Protein AF-A0A661U984-F1 (afdb_monomer_lite)

Radius of gyration: 22.09 Å; chains: 1; bounding box: 35×33×69 Å

pLDDT: mean 71.31, std 17.61, range [31.66, 92.38]

Sequence (151 aa):
MRFFINTILVSLLISQAILAEDAIIKLKDGTVINGEVLEEIGEKFIKVKTTEGNYMTINMDEVSTITYTGLEEREPSASKLDYLNVFRVGFLTTIGGYRDNRWGENEVFLFNYIMTLSYKTYSIGLGAGFTIGGYTDSTLPLYFDFHYFFQ

Structure (mmCIF, N/CA/C/O backbone):
data_AF-A0A661U984-F1
#
_entry.id   AF-A0A661U984-F1
#
loop_
_atom_site.group_PDB
_atom_site.id
_atom_site.type_symbol
_atom_site.label_atom_id
_atom_site.label_alt_id
_atom_site.label_comp_id
_atom_site.label_asym_id
_atom_site.label_entity_id
_atom_site.label_seq_id
_atom_site.pdbx_PDB_ins_code
_atom_site.Cartn_x
_atom_site.Cartn_y
_atom_site.Cartn_z
_atom_site.occupancy
_atom_site.B_iso_or_equiv
_atom_site.auth_seq_id
_atom_site.auth_comp_id
_atom_site.auth_asym_id
_atom_site.auth_atom_id
_atom_site.pdbx_PDB_model_num
ATOM 1 N N . MET A 1 1 ? 17.326 9.772 -15.728 1.00 46.59 1 MET A N 1
ATOM 2 C CA . MET A 1 1 ? 17.715 8.724 -14.753 1.00 46.59 1 MET A CA 1
ATOM 3 C C . MET A 1 1 ? 17.623 9.176 -13.290 1.00 46.59 1 MET A C 1
ATOM 5 O O . MET A 1 1 ? 16.944 8.510 -12.527 1.00 46.59 1 MET A O 1
ATOM 9 N N . ARG A 1 2 ? 18.209 10.320 -12.888 1.00 32.31 2 ARG A N 1
ATOM 10 C CA . ARG A 1 2 ? 18.148 10.825 -11.492 1.00 32.31 2 ARG A CA 1
ATOM 11 C C . ARG A 1 2 ? 16.732 11.086 -10.944 1.00 32.31 2 ARG A C 1
ATOM 13 O O . ARG A 1 2 ? 16.475 10.782 -9.789 1.00 32.31 2 ARG A O 1
ATOM 20 N N . PHE A 1 3 ? 15.813 11.595 -11.768 1.00 41.31 3 PHE A N 1
ATOM 21 C CA . PHE A 1 3 ? 14.426 11.853 -11.348 1.00 41.31 3 PHE A CA 1
ATOM 22 C C . PHE A 1 3 ? 13.657 10.575 -10.972 1.00 41.31 3 PHE A C 1
ATOM 24 O O . PHE A 1 3 ? 12.991 10.559 -9.948 1.00 41.31 3 PHE A O 1
ATOM 31 N N . PHE A 1 4 ? 13.809 9.489 -11.739 1.00 45.81 4 PHE A N 1
ATOM 32 C CA . PHE A 1 4 ? 13.109 8.220 -11.495 1.00 45.81 4 PHE A CA 1
ATOM 33 C C . PHE A 1 4 ? 13.572 7.516 -10.214 1.00 45.81 4 PHE A C 1
ATOM 35 O O . PHE A 1 4 ? 12.748 7.005 -9.462 1.00 45.81 4 PHE A O 1
ATOM 42 N N . ILE A 1 5 ? 14.880 7.541 -9.932 1.00 54.44 5 ILE A N 1
ATOM 43 C CA . ILE A 1 5 ? 15.441 7.005 -8.681 1.00 54.44 5 ILE A CA 1
ATOM 44 C C . ILE A 1 5 ? 14.880 7.776 -7.482 1.00 54.44 5 ILE A C 1
ATOM 46 O O . ILE A 1 5 ? 14.486 7.167 -6.490 1.00 54.44 5 ILE A O 1
ATOM 50 N N . ASN A 1 6 ? 14.767 9.103 -7.601 1.00 41.09 6 ASN A N 1
ATOM 51 C CA . ASN A 1 6 ? 14.201 9.936 -6.544 1.00 41.09 6 ASN A CA 1
ATOM 52 C C . ASN A 1 6 ? 12.715 9.636 -6.303 1.00 41.09 6 ASN A C 1
ATOM 54 O O . ASN A 1 6 ? 12.303 9.581 -5.151 1.00 41.09 6 ASN A O 1
ATOM 58 N N . THR A 1 7 ? 11.914 9.392 -7.344 1.00 53.16 7 THR A N 1
ATOM 59 C CA . THR A 1 7 ? 10.487 9.062 -7.178 1.00 53.16 7 THR A CA 1
ATOM 60 C C . THR A 1 7 ? 10.281 7.705 -6.501 1.00 53.16 7 THR A C 1
ATOM 62 O O . THR A 1 7 ? 9.458 7.602 -5.593 1.00 53.16 7 THR A O 1
ATOM 65 N N . ILE A 1 8 ? 11.063 6.684 -6.874 1.00 53.81 8 ILE A N 1
ATOM 66 C CA . ILE A 1 8 ? 11.008 5.357 -6.238 1.00 53.81 8 ILE A CA 1
ATOM 67 C C . ILE A 1 8 ? 11.425 5.452 -4.764 1.00 53.81 8 ILE A C 1
ATOM 69 O O . ILE A 1 8 ? 10.710 4.948 -3.898 1.00 53.81 8 ILE A O 1
ATOM 73 N N . LEU A 1 9 ? 12.519 6.160 -4.453 1.00 43.31 9 LEU A N 1
ATOM 74 C CA . LEU A 1 9 ? 12.950 6.372 -3.066 1.00 43.31 9 LEU A CA 1
ATOM 75 C C . LEU A 1 9 ? 11.898 7.112 -2.237 1.00 43.31 9 LEU A C 1
ATOM 77 O O . LEU A 1 9 ? 11.623 6.712 -1.111 1.00 43.31 9 LEU A O 1
ATOM 81 N N . VAL A 1 10 ? 11.285 8.160 -2.790 1.00 52.19 10 VAL A N 1
ATOM 82 C CA . VAL A 1 10 ? 10.233 8.914 -2.098 1.00 52.19 10 VAL A CA 1
ATOM 83 C C . VAL A 1 10 ? 9.011 8.028 -1.840 1.00 52.19 10 VAL A C 1
ATOM 85 O O . VAL A 1 10 ? 8.486 8.052 -0.734 1.00 52.19 10 VAL A O 1
ATOM 88 N N . SER A 1 11 ? 8.603 7.179 -2.789 1.00 46.03 11 SER A N 1
ATOM 89 C CA . SER A 1 11 ? 7.487 6.242 -2.573 1.00 46.03 11 SER A CA 1
ATOM 90 C C . SER A 1 11 ? 7.782 5.179 -1.503 1.00 46.03 11 SER A C 1
ATOM 92 O O . SER A 1 11 ? 6.916 4.871 -0.687 1.00 46.03 11 SER A O 1
ATOM 94 N N . LEU A 1 12 ? 9.023 4.681 -1.441 1.00 44.88 12 LEU A N 1
ATOM 95 C CA . LEU A 1 12 ? 9.460 3.708 -0.436 1.00 44.88 12 LEU A CA 1
ATOM 96 C C . LEU A 1 12 ? 9.548 4.330 0.969 1.00 44.88 12 LEU A C 1
ATO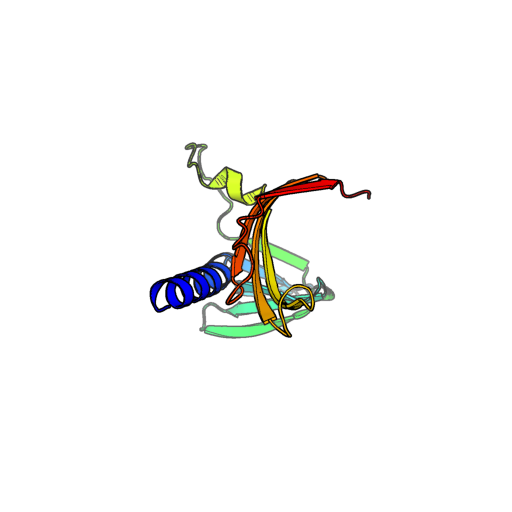M 98 O O . LEU A 1 12 ? 9.248 3.668 1.960 1.00 44.88 12 LEU A O 1
ATOM 102 N N . LEU A 1 13 ? 9.932 5.607 1.054 1.00 44.09 13 LEU A N 1
ATOM 103 C CA . LEU A 1 13 ? 9.969 6.370 2.305 1.00 44.09 13 LEU A CA 1
ATOM 104 C C . LEU A 1 13 ? 8.560 6.720 2.799 1.00 44.09 13 LEU A C 1
ATOM 106 O O . LEU A 1 13 ? 8.282 6.594 3.987 1.00 44.09 13 LEU A O 1
ATOM 110 N N . ILE A 1 14 ? 7.654 7.097 1.891 1.00 45.41 14 ILE A N 1
ATOM 111 C CA . ILE A 1 14 ? 6.248 7.369 2.219 1.00 45.41 14 ILE A CA 1
ATOM 112 C C . ILE A 1 14 ? 5.559 6.096 2.738 1.00 45.41 14 ILE A C 1
ATOM 114 O O . ILE A 1 14 ? 4.811 6.173 3.705 1.00 45.41 14 ILE A O 1
ATOM 118 N N . SER A 1 15 ? 5.866 4.915 2.185 1.00 42.25 15 SER A N 1
ATOM 119 C CA . SER A 1 15 ? 5.299 3.643 2.664 1.00 42.25 15 SER A CA 1
ATOM 120 C C . SER A 1 15 ? 5.679 3.294 4.108 1.00 42.25 15 SER A C 1
ATOM 122 O O . SER A 1 15 ? 4.907 2.610 4.771 1.00 42.25 15 SER A O 1
ATOM 124 N N . GLN A 1 16 ? 6.844 3.732 4.597 1.00 43.66 16 GLN A N 1
ATOM 125 C CA . GLN A 1 16 ? 7.271 3.481 5.982 1.00 43.66 16 GLN A CA 1
ATOM 126 C C . GLN A 1 16 ? 6.723 4.519 6.970 1.00 43.66 16 GLN A C 1
ATOM 128 O O . GLN A 1 16 ? 6.640 4.239 8.159 1.00 43.66 16 GLN A O 1
ATOM 133 N N . ALA A 1 17 ? 6.339 5.705 6.491 1.00 43.53 17 ALA A N 1
ATOM 134 C CA . ALA A 1 17 ? 5.831 6.789 7.332 1.00 43.53 17 ALA A CA 1
ATOM 135 C C . ALA A 1 17 ? 4.312 6.723 7.590 1.00 43.53 17 ALA A C 1
ATOM 137 O O . ALA A 1 17 ? 3.807 7.512 8.380 1.00 43.53 17 ALA A O 1
ATOM 138 N N . ILE A 1 18 ? 3.577 5.831 6.912 1.00 49.81 18 ILE A N 1
ATOM 139 C CA . ILE A 1 18 ? 2.101 5.833 6.910 1.00 49.81 18 ILE A CA 1
ATOM 140 C C . ILE A 1 18 ? 1.459 4.970 8.014 1.00 49.81 18 ILE A C 1
ATOM 142 O O . ILE A 1 18 ? 0.266 5.116 8.237 1.00 49.81 18 ILE A O 1
ATOM 146 N N . LEU A 1 19 ? 2.184 4.110 8.737 1.00 54.78 19 LEU A N 1
ATOM 147 C CA . LEU A 1 19 ? 1.538 3.098 9.603 1.00 54.78 19 LEU A CA 1
ATOM 148 C C . LEU A 1 19 ? 1.969 3.117 11.068 1.00 54.78 19 LEU A C 1
ATOM 150 O O . LEU A 1 19 ? 1.753 2.143 11.780 1.00 54.78 19 LEU A O 1
ATOM 154 N N . ALA A 1 20 ? 2.598 4.199 11.507 1.00 57.66 20 ALA A N 1
ATOM 155 C CA . ALA A 1 20 ? 3.029 4.323 12.883 1.00 57.66 20 ALA A CA 1
ATOM 156 C C . ALA A 1 20 ? 1.933 5.056 13.676 1.00 57.66 20 ALA A C 1
ATOM 158 O O . ALA A 1 20 ? 1.730 6.259 13.501 1.00 57.66 20 ALA A O 1
ATOM 159 N N . GLU A 1 21 ? 1.161 4.303 14.464 1.00 72.19 21 GLU A N 1
ATOM 160 C CA . GLU A 1 21 ? 0.028 4.826 15.236 1.00 72.19 21 GLU A CA 1
ATOM 161 C C . GLU A 1 21 ? 0.272 4.661 16.738 1.00 72.19 21 GLU A C 1
ATOM 163 O O . GLU A 1 21 ? 0.583 3.565 17.217 1.00 72.19 21 GLU A O 1
ATOM 168 N N . ASP A 1 22 ? 0.101 5.751 17.490 1.00 81.06 22 ASP A N 1
ATOM 169 C CA . ASP A 1 22 ? 0.169 5.722 18.948 1.00 81.06 22 ASP A CA 1
ATOM 170 C C . ASP A 1 22 ? -0.957 4.844 19.509 1.00 81.06 22 ASP A C 1
ATOM 172 O O . ASP A 1 22 ? -2.136 5.016 19.181 1.00 81.06 22 ASP A O 1
ATOM 176 N N . ALA A 1 23 ? -0.601 3.904 20.380 1.00 80.88 23 ALA A N 1
ATOM 177 C CA . ALA A 1 23 ? -1.511 2.934 20.956 1.00 80.88 23 ALA A CA 1
ATOM 178 C C . ALA A 1 23 ? -1.166 2.560 22.404 1.00 80.88 23 ALA A C 1
ATOM 180 O O . ALA A 1 23 ? -0.011 2.484 22.833 1.00 80.88 23 ALA A O 1
ATOM 181 N N . ILE A 1 24 ? -2.221 2.240 23.145 1.00 86.31 24 ILE A N 1
ATOM 182 C CA . ILE A 1 24 ? -2.183 1.595 24.452 1.00 86.31 24 ILE A CA 1
ATOM 183 C C . ILE A 1 24 ? -2.535 0.123 24.240 1.00 86.31 24 ILE A C 1
ATOM 185 O O . ILE A 1 24 ? -3.668 -0.216 23.896 1.00 86.31 24 ILE A O 1
ATOM 189 N N . ILE A 1 25 ? -1.573 -0.764 24.457 1.00 86.00 25 ILE A N 1
ATOM 190 C CA . ILE A 1 25 ? -1.721 -2.208 24.286 1.00 86.00 25 ILE A CA 1
ATOM 191 C C . ILE A 1 25 ? -1.872 -2.843 25.663 1.00 86.00 25 ILE A C 1
ATOM 193 O O . ILE A 1 25 ? -0.982 -2.755 26.506 1.00 86.00 25 ILE A O 1
ATOM 197 N N . LYS A 1 26 ? -3.004 -3.499 25.899 1.00 86.75 26 LYS A N 1
ATOM 198 C CA . LYS A 1 26 ? -3.271 -4.282 27.107 1.00 86.75 26 LYS A CA 1
ATOM 199 C C . LYS A 1 26 ? -3.084 -5.756 26.794 1.00 86.75 26 LYS A C 1
ATOM 201 O O . LYS A 1 26 ? -3.733 -6.276 25.886 1.00 86.75 26 LYS A O 1
ATOM 206 N N . LEU A 1 27 ? -2.240 -6.433 27.558 1.00 88.38 27 LEU A N 1
ATOM 207 C CA . LEU A 1 27 ? -2.037 -7.876 27.488 1.00 88.38 27 LEU A CA 1
ATOM 208 C C . LEU A 1 27 ? -3.021 -8.612 28.410 1.00 88.38 27 LEU A C 1
ATOM 210 O O . LEU A 1 27 ? -3.604 -8.033 29.329 1.00 88.38 27 LEU A O 1
ATOM 214 N N . LYS A 1 28 ? -3.232 -9.905 28.157 1.00 87.31 28 LYS A N 1
ATOM 215 C CA . LYS A 1 28 ? -4.142 -10.765 28.936 1.00 87.31 28 LYS A CA 1
ATOM 216 C C . LYS A 1 28 ? -3.680 -10.990 30.376 1.00 87.31 28 LYS A C 1
ATOM 218 O O . LYS A 1 28 ? -4.510 -11.278 31.233 1.00 87.31 28 LYS A O 1
ATOM 223 N N . ASP A 1 29 ? -2.385 -10.845 30.642 1.00 88.12 29 ASP A N 1
ATOM 224 C CA . ASP A 1 29 ? -1.803 -10.905 31.988 1.00 88.12 29 ASP A CA 1
ATOM 225 C C . ASP A 1 29 ? -2.027 -9.613 32.803 1.00 88.12 29 ASP A C 1
ATOM 227 O O . ASP A 1 29 ? -1.718 -9.572 33.993 1.00 88.12 29 ASP A O 1
ATOM 231 N N . GLY A 1 30 ? -2.598 -8.572 32.184 1.00 83.25 30 GLY A N 1
ATOM 232 C CA . GLY A 1 30 ? -2.841 -7.265 32.793 1.00 83.25 30 GLY A CA 1
ATOM 233 C C . GLY A 1 30 ? -1.734 -6.237 32.544 1.00 83.25 30 GLY A C 1
ATOM 234 O O . GLY A 1 30 ? -1.891 -5.085 32.949 1.00 83.25 30 GLY A O 1
ATOM 235 N N . THR A 1 31 ? -0.649 -6.608 31.859 1.00 88.12 31 THR A N 1
ATOM 236 C CA . THR A 1 31 ? 0.419 -5.685 31.467 1.00 88.12 31 THR A CA 1
ATOM 237 C C . THR A 1 31 ? -0.113 -4.643 30.481 1.00 88.12 31 THR A C 1
ATOM 239 O O . THR A 1 31 ? -0.860 -4.963 29.554 1.00 88.12 31 THR A O 1
ATOM 242 N N . VAL A 1 32 ? 0.281 -3.381 30.668 1.00 88.75 32 VAL A N 1
ATOM 243 C CA . VAL A 1 32 ? -0.093 -2.265 29.791 1.00 88.75 32 VAL A CA 1
ATOM 244 C C . VAL A 1 32 ? 1.163 -1.670 29.174 1.00 88.75 32 VAL A C 1
ATOM 246 O O . VAL A 1 32 ? 2.076 -1.258 29.887 1.00 88.75 32 VAL A O 1
ATOM 249 N N . ILE A 1 33 ? 1.195 -1.618 27.848 1.00 87.19 33 ILE A N 1
ATOM 250 C CA . ILE A 1 33 ? 2.305 -1.101 27.056 1.00 87.19 33 ILE A CA 1
ATOM 251 C C . ILE A 1 33 ? 1.809 0.137 26.319 1.00 87.19 33 ILE A C 1
ATOM 253 O O . ILE A 1 33 ? 0.872 0.063 25.531 1.00 87.19 33 ILE A O 1
ATOM 257 N N . ASN A 1 34 ? 2.453 1.272 26.577 1.00 88.19 34 ASN A N 1
ATOM 258 C CA . ASN A 1 34 ? 2.216 2.513 25.845 1.00 88.19 34 ASN A CA 1
ATOM 259 C C . ASN A 1 34 ? 3.311 2.673 24.789 1.00 88.19 34 ASN A C 1
ATOM 261 O O . ASN A 1 34 ? 4.502 2.533 25.098 1.00 88.19 34 ASN A O 1
ATOM 265 N N . GLY A 1 35 ? 2.925 2.949 23.548 1.00 83.81 35 GLY A N 1
ATOM 266 C CA . GLY A 1 35 ? 3.884 3.061 22.459 1.00 83.81 35 GLY A CA 1
ATOM 267 C C . GLY A 1 35 ? 3.243 3.266 21.097 1.00 83.81 35 GLY A C 1
ATOM 268 O O . GLY A 1 35 ? 2.063 3.552 20.990 1.00 83.81 35 GLY A O 1
ATOM 269 N N . GLU A 1 36 ? 4.046 3.093 20.064 1.00 84.69 36 GLU A N 1
ATOM 270 C CA . GLU A 1 36 ? 3.685 3.237 18.660 1.00 84.69 36 GLU A CA 1
ATOM 271 C C . GLU A 1 36 ? 3.665 1.838 18.030 1.00 84.69 36 GLU A C 1
ATOM 273 O O . GLU A 1 36 ? 4.662 1.105 18.101 1.00 84.69 36 GLU A O 1
ATOM 278 N N . VAL A 1 37 ? 2.532 1.430 17.453 1.00 80.38 37 VAL A N 1
ATOM 279 C CA . VAL A 1 37 ? 2.452 0.194 16.659 1.00 80.38 37 VAL A CA 1
ATOM 280 C C . VAL A 1 37 ? 3.047 0.500 15.294 1.00 80.38 37 VAL A C 1
ATOM 282 O O . VAL A 1 37 ? 2.575 1.392 14.604 1.00 80.38 37 VAL A O 1
ATOM 285 N N . LEU A 1 38 ? 4.110 -0.215 14.929 1.00 75.44 38 LEU A N 1
ATOM 286 C CA . LEU A 1 38 ? 4.872 0.034 13.704 1.00 75.44 38 LEU A CA 1
ATOM 287 C C . LEU A 1 38 ? 4.446 -0.872 12.548 1.00 75.44 38 LEU A C 1
ATOM 289 O O . LEU A 1 38 ? 4.546 -0.482 11.388 1.00 75.44 38 LEU A O 1
ATOM 293 N N . GLU A 1 39 ? 4.071 -2.114 12.857 1.00 70.38 39 GLU A N 1
ATOM 294 C CA . GLU A 1 39 ? 3.788 -3.144 11.857 1.00 70.38 39 GLU A CA 1
ATOM 295 C C . GLU A 1 39 ? 3.029 -4.325 12.477 1.00 70.38 39 GLU A C 1
ATOM 297 O O . GLU A 1 39 ? 3.341 -4.754 13.593 1.00 70.38 39 GLU A O 1
ATOM 302 N N . GLU A 1 40 ? 2.094 -4.900 11.719 1.00 73.00 40 GLU A N 1
ATOM 303 C CA . GLU A 1 40 ? 1.488 -6.203 12.005 1.00 73.00 40 GLU A CA 1
ATOM 304 C C . GLU A 1 40 ? 2.115 -7.277 11.104 1.00 73.00 40 GLU A C 1
ATOM 306 O O . GLU A 1 40 ? 2.021 -7.225 9.876 1.00 73.00 40 GLU A O 1
ATOM 311 N N . ILE A 1 41 ? 2.757 -8.280 11.703 1.00 73.88 41 ILE A N 1
ATOM 312 C CA . ILE A 1 41 ? 3.440 -9.359 10.985 1.00 73.88 41 ILE A CA 1
ATOM 313 C C . ILE A 1 41 ? 2.501 -10.563 10.903 1.00 73.88 41 ILE A C 1
ATOM 315 O O . ILE A 1 41 ? 2.388 -11.364 11.838 1.00 73.88 41 ILE A O 1
ATOM 319 N N . GLY A 1 42 ? 1.832 -10.693 9.754 1.00 57.50 42 GLY A N 1
ATOM 320 C CA . GLY A 1 42 ? 1.040 -11.872 9.391 1.00 57.50 42 GLY A CA 1
ATOM 321 C C . GLY A 1 42 ? -0.086 -12.204 10.372 1.00 57.50 42 GLY A C 1
ATOM 322 O O . GLY A 1 42 ? -0.276 -13.381 10.667 1.00 57.50 42 GLY A O 1
ATOM 323 N N . GLU A 1 43 ? -0.756 -11.179 10.915 1.00 67.06 43 GLU A N 1
ATOM 324 C CA . GLU A 1 43 ? -1.854 -11.254 11.906 1.00 67.06 43 GLU A CA 1
ATOM 325 C C . GLU A 1 43 ? -1.494 -11.927 13.246 1.00 67.06 43 GLU A C 1
ATOM 327 O O . GLU A 1 43 ? -2.323 -12.020 14.147 1.00 67.06 43 GLU A O 1
ATOM 332 N N . LYS A 1 44 ? -0.249 -12.388 13.407 1.00 71.88 44 LYS A N 1
ATOM 333 C CA . LYS A 1 44 ? 0.210 -13.145 14.581 1.00 71.88 44 LYS A CA 1
ATOM 334 C C . LYS A 1 44 ? 1.029 -12.313 15.545 1.00 71.88 44 LYS A C 1
ATOM 336 O O . LYS A 1 44 ? 1.042 -12.600 16.736 1.00 71.88 44 LYS A O 1
ATOM 341 N N . PHE A 1 45 ? 1.734 -11.308 15.042 1.00 77.44 45 PHE A N 1
ATOM 342 C CA . PHE A 1 45 ? 2.606 -10.484 15.864 1.00 77.44 45 PHE A CA 1
ATOM 343 C C . PHE A 1 45 ? 2.417 -9.011 15.556 1.00 77.44 45 PHE A C 1
ATOM 345 O O . PHE A 1 45 ? 2.179 -8.640 14.410 1.00 77.44 45 PHE A O 1
ATOM 352 N N . ILE A 1 46 ? 2.615 -8.178 16.570 1.00 82.00 46 ILE A N 1
ATOM 353 C CA . ILE A 1 46 ? 2.716 -6.730 16.416 1.00 82.00 46 ILE A CA 1
ATOM 354 C C . ILE A 1 46 ? 4.102 -6.271 16.836 1.00 82.00 46 ILE A C 1
ATOM 356 O O . ILE A 1 46 ? 4.643 -6.711 17.856 1.00 82.00 46 ILE A O 1
ATOM 360 N N . LYS A 1 47 ? 4.692 -5.387 16.036 1.00 82.19 47 LYS A N 1
ATOM 361 C CA . LYS A 1 47 ? 5.939 -4.713 16.374 1.00 82.19 47 LYS A CA 1
ATOM 362 C C . LYS A 1 47 ? 5.611 -3.360 16.974 1.00 82.19 47 LYS A C 1
ATOM 364 O O . LYS A 1 47 ? 4.950 -2.537 16.349 1.00 82.19 47 LYS A O 1
ATOM 369 N N . VAL A 1 48 ? 6.101 -3.138 18.183 1.00 84.94 48 VAL A N 1
ATOM 370 C CA . VAL A 1 48 ? 5.762 -1.973 18.992 1.00 84.94 48 VAL A CA 1
ATOM 371 C C . VAL A 1 48 ? 7.041 -1.278 19.404 1.00 84.94 48 VAL A C 1
ATOM 373 O O . VAL A 1 48 ? 8.019 -1.925 19.789 1.00 84.94 48 VAL A O 1
ATOM 376 N N . LYS A 1 49 ? 7.026 0.047 19.339 1.00 84.50 49 LYS A N 1
ATOM 377 C CA . LYS A 1 49 ? 8.050 0.902 19.920 1.00 84.50 49 LYS A CA 1
ATOM 378 C C . LYS A 1 49 ? 7.472 1.562 21.160 1.00 84.50 49 LYS A C 1
ATOM 380 O O . LYS A 1 49 ? 6.548 2.357 21.061 1.00 84.50 49 LYS A O 1
ATOM 385 N N . THR A 1 50 ? 7.983 1.215 22.334 1.00 86.50 50 THR A N 1
ATOM 386 C CA . THR A 1 50 ? 7.511 1.805 23.591 1.00 86.50 50 THR A CA 1
ATOM 387 C C . THR A 1 50 ? 7.850 3.294 23.652 1.00 86.50 50 THR A C 1
ATOM 389 O O . THR A 1 50 ? 8.752 3.768 22.955 1.00 86.50 50 THR A O 1
ATOM 392 N N . THR A 1 51 ? 7.183 4.041 24.533 1.00 81.44 51 THR A N 1
ATOM 393 C CA . THR A 1 51 ? 7.492 5.466 24.769 1.00 81.44 51 THR A CA 1
ATOM 394 C C . THR A 1 51 ? 8.953 5.701 25.190 1.00 81.44 51 THR A C 1
ATOM 396 O O . THR A 1 51 ? 9.508 6.768 24.949 1.00 81.44 51 THR A O 1
ATOM 399 N N . GLU A 1 52 ? 9.606 4.690 25.769 1.00 79.81 52 GLU A N 1
ATOM 400 C CA . GLU A 1 52 ? 11.026 4.712 26.152 1.00 79.81 52 GLU A CA 1
ATOM 401 C C . GLU A 1 52 ? 11.983 4.456 24.971 1.00 79.81 52 GLU A C 1
ATOM 403 O O . GLU A 1 52 ? 13.201 4.477 25.136 1.00 79.81 52 GLU A O 1
ATOM 408 N N . GLY A 1 53 ? 11.451 4.209 23.771 1.00 77.62 53 GLY A N 1
ATOM 409 C CA . GLY A 1 53 ? 12.225 3.944 22.559 1.00 77.62 53 GLY A CA 1
ATOM 410 C C . GLY A 1 53 ? 12.667 2.489 22.390 1.00 77.62 53 GLY A C 1
ATOM 411 O O . GLY A 1 53 ? 13.438 2.201 21.473 1.00 77.62 53 GLY A O 1
ATOM 412 N N . ASN A 1 54 ? 12.180 1.570 23.231 1.00 83.25 54 ASN A N 1
ATOM 413 C CA . ASN A 1 54 ? 12.480 0.144 23.117 1.00 83.25 54 ASN A CA 1
ATOM 414 C C . ASN A 1 54 ? 11.581 -0.515 22.068 1.00 83.25 54 ASN A C 1
ATOM 416 O O . ASN A 1 54 ? 10.381 -0.255 22.017 1.00 83.25 54 ASN A O 1
ATOM 420 N N . TYR A 1 55 ? 12.152 -1.408 21.259 1.00 84.25 55 TYR A N 1
ATOM 421 C CA . TYR A 1 55 ? 11.405 -2.176 20.265 1.00 84.25 55 TYR A CA 1
ATOM 422 C C . TYR A 1 55 ? 11.097 -3.564 20.806 1.00 84.25 55 TYR A C 1
ATOM 424 O O . TYR A 1 55 ? 12.001 -4.278 21.241 1.00 84.25 55 TYR A O 1
ATOM 432 N N . MET A 1 56 ? 9.837 -3.969 20.722 1.00 85.50 56 MET A N 1
ATOM 433 C CA . MET A 1 56 ? 9.402 -5.300 21.118 1.00 85.50 56 MET A CA 1
ATOM 434 C C . MET A 1 56 ? 8.432 -5.889 20.101 1.00 85.50 56 MET A C 1
ATOM 436 O O . MET A 1 56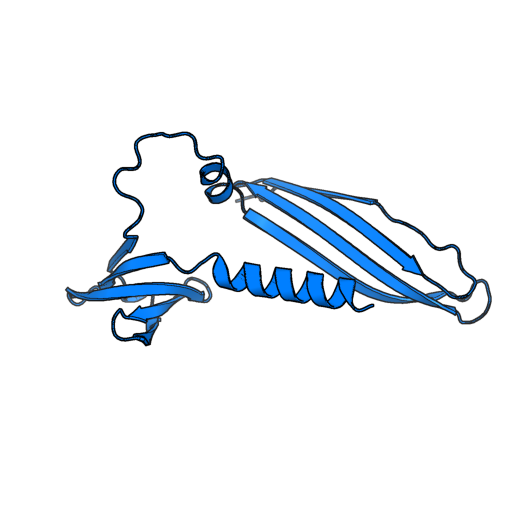 ? 7.736 -5.173 19.384 1.00 85.50 56 MET A O 1
ATOM 440 N N . THR A 1 57 ? 8.429 -7.214 20.013 1.00 88.00 57 THR A N 1
ATOM 441 C CA . THR A 1 57 ? 7.471 -7.977 19.210 1.00 88.00 57 THR A CA 1
ATOM 442 C C . THR A 1 57 ? 6.553 -8.709 20.172 1.00 88.00 57 THR A C 1
ATOM 444 O O . THR A 1 57 ? 7.042 -9.416 21.050 1.00 88.00 57 THR A O 1
ATOM 447 N N . ILE A 1 58 ? 5.249 -8.513 20.026 1.00 84.00 58 ILE A N 1
ATOM 448 C CA . ILE A 1 58 ? 4.226 -9.074 20.910 1.00 84.00 58 ILE A CA 1
ATOM 449 C C . ILE A 1 58 ? 3.386 -10.048 20.097 1.00 84.00 58 ILE A C 1
ATOM 451 O O . ILE A 1 58 ? 3.000 -9.732 18.972 1.00 84.00 58 ILE A O 1
ATOM 455 N N . ASN A 1 59 ? 3.107 -11.223 20.654 1.00 87.44 59 ASN A N 1
ATOM 456 C CA . ASN A 1 59 ? 2.171 -12.161 20.048 1.00 87.44 59 ASN A CA 1
ATOM 457 C C . ASN A 1 59 ? 0.735 -11.648 20.237 1.00 87.44 59 ASN A C 1
ATOM 459 O O . ASN A 1 59 ? 0.325 -11.354 21.358 1.00 87.44 59 ASN A O 1
ATOM 463 N N . MET A 1 60 ? -0.044 -11.573 19.159 1.00 83.06 60 MET A N 1
ATOM 464 C CA . MET A 1 60 ? -1.445 -11.144 19.211 1.00 83.06 60 MET A CA 1
ATOM 465 C C . MET A 1 60 ? -2.315 -12.050 20.086 1.00 83.06 60 MET A C 1
ATOM 467 O O . MET A 1 60 ? -3.276 -11.573 20.684 1.00 83.06 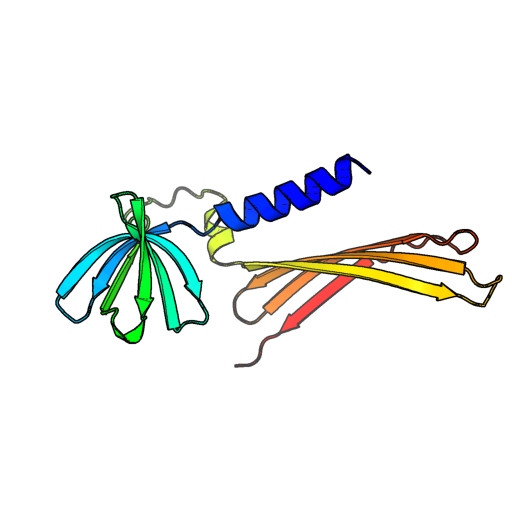60 MET A O 1
ATOM 471 N N . ASP A 1 61 ? -1.941 -13.319 20.262 1.00 86.62 61 ASP A N 1
ATOM 472 C CA . ASP A 1 61 ? -2.622 -14.228 21.188 1.00 86.62 61 ASP A CA 1
ATOM 473 C C . ASP A 1 61 ? -2.502 -13.785 22.655 1.00 86.62 61 ASP A C 1
ATOM 475 O O . ASP A 1 61 ? -3.330 -14.166 23.486 1.00 86.62 61 ASP A O 1
ATOM 479 N N . GLU A 1 62 ? -1.497 -12.980 22.995 1.00 86.25 62 GLU A N 1
ATOM 480 C CA . GLU A 1 62 ? -1.274 -12.438 24.340 1.00 86.25 62 GLU A CA 1
ATOM 481 C C . GLU A 1 62 ? -1.960 -11.082 24.533 1.00 86.25 62 GLU A C 1
ATOM 483 O O . GLU A 1 62 ? -2.139 -10.631 25.666 1.00 86.25 62 GLU A O 1
ATOM 488 N N . VAL A 1 63 ? -2.391 -10.444 23.444 1.00 85.12 63 VAL A N 1
ATOM 489 C CA . VAL A 1 63 ? -3.049 -9.141 23.466 1.00 85.12 63 VAL A CA 1
ATOM 490 C C . VAL A 1 63 ? -4.523 -9.310 23.838 1.00 85.12 63 VAL A C 1
ATOM 492 O O . VAL A 1 63 ? -5.253 -10.142 23.303 1.00 85.12 63 VAL A O 1
ATOM 495 N N . SER A 1 64 ? -4.962 -8.515 24.808 1.00 82.31 64 SER A N 1
ATOM 496 C CA . SER A 1 64 ? -6.358 -8.397 25.230 1.00 82.31 64 SER A CA 1
ATOM 497 C C . SER A 1 64 ? -7.065 -7.276 24.470 1.00 82.31 64 SER A C 1
ATOM 499 O O . SER A 1 64 ? -8.186 -7.441 23.993 1.00 82.31 64 SER A O 1
ATOM 501 N N . THR A 1 65 ? -6.432 -6.106 24.363 1.00 81.88 65 THR A N 1
ATOM 502 C CA . THR A 1 65 ? -7.012 -4.933 23.696 1.00 81.88 65 THR A CA 1
ATOM 503 C C . THR A 1 65 ? -5.905 -4.019 23.193 1.00 81.88 65 THR A C 1
ATOM 505 O O . THR A 1 65 ? -4.912 -3.822 23.888 1.00 81.88 65 THR A O 1
ATOM 508 N N . ILE A 1 66 ? -6.101 -3.417 22.022 1.00 80.38 66 ILE A N 1
ATOM 509 C CA . ILE A 1 66 ? -5.277 -2.315 21.520 1.00 80.38 66 ILE A CA 1
ATOM 510 C C . ILE 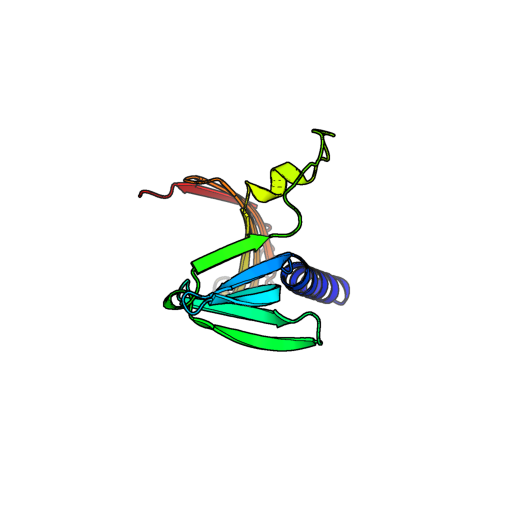A 1 66 ? -6.181 -1.088 21.420 1.00 80.38 66 ILE A C 1
ATOM 512 O O . ILE A 1 66 ? -7.260 -1.154 20.833 1.00 80.38 66 ILE A O 1
ATOM 516 N N . THR A 1 67 ? -5.776 0.017 22.038 1.00 80.94 67 THR A N 1
ATOM 517 C CA . THR A 1 67 ? -6.507 1.286 22.026 1.00 80.94 67 THR A CA 1
ATOM 518 C C . THR A 1 67 ? -5.631 2.348 21.384 1.00 80.94 67 THR A C 1
ATOM 520 O O . THR A 1 67 ? -4.697 2.833 22.013 1.00 80.94 67 THR A O 1
ATOM 523 N N . TYR A 1 68 ? -5.925 2.705 20.138 1.00 79.31 68 TYR A N 1
ATOM 524 C CA . TYR A 1 68 ? -5.175 3.724 19.408 1.00 79.31 68 TYR A CA 1
ATOM 525 C C . TYR A 1 68 ? -5.518 5.120 19.941 1.00 79.31 68 TYR A C 1
ATOM 527 O O . TYR A 1 68 ? -6.667 5.570 19.877 1.00 79.31 68 TYR A O 1
ATOM 535 N N . THR A 1 69 ? -4.523 5.809 20.498 1.00 65.31 69 THR A N 1
ATOM 536 C CA . THR A 1 69 ? -4.643 7.157 21.066 1.00 65.31 69 THR A CA 1
ATOM 537 C C . THR A 1 69 ? -4.592 8.195 19.950 1.00 65.31 69 THR A C 1
ATOM 539 O O . THR A 1 69 ? -3.645 8.956 19.808 1.00 65.31 69 THR A O 1
ATOM 542 N N . GLY A 1 70 ? -5.640 8.191 19.134 1.00 54.28 70 GLY A N 1
ATOM 543 C CA . GLY A 1 70 ? -5.894 9.160 18.065 1.00 54.28 70 GLY A CA 1
ATOM 544 C C . GLY A 1 70 ? -7.351 9.174 17.590 1.00 54.28 70 GLY A C 1
ATOM 545 O O . GLY A 1 70 ? -7.682 9.921 16.671 1.00 54.28 70 GLY A O 1
ATOM 546 N N . LEU A 1 71 ? -8.218 8.357 18.206 1.00 47.81 71 LEU A N 1
ATOM 547 C CA . LEU A 1 71 ? -9.591 8.100 17.757 1.00 47.81 71 LEU A CA 1
ATOM 548 C C . LEU A 1 71 ? -10.691 8.661 18.675 1.00 47.81 71 LEU A C 1
ATOM 550 O O . LEU A 1 71 ? -11.865 8.434 18.393 1.00 47.81 71 LEU A O 1
ATOM 554 N N . GLU A 1 72 ? -10.364 9.426 19.721 1.00 39.19 72 GLU A N 1
ATOM 555 C CA . GLU A 1 72 ? -11.383 10.114 20.531 1.00 39.19 72 GLU A CA 1
ATOM 556 C C . GLU A 1 72 ? -11.435 11.623 20.224 1.00 39.19 72 GLU A C 1
ATOM 558 O O . GLU A 1 72 ? -10.459 12.353 20.378 1.00 39.19 72 GLU A O 1
ATOM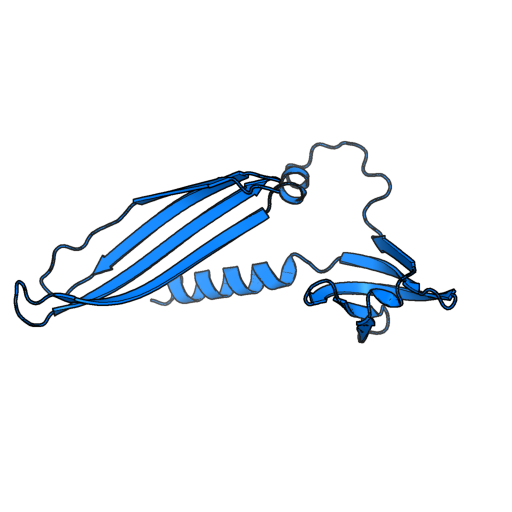 563 N N . GLU A 1 73 ? -12.617 12.037 19.749 1.00 37.19 73 GLU A N 1
ATOM 564 C CA . GLU A 1 73 ? -13.120 13.401 19.520 1.00 37.19 73 GLU A CA 1
ATOM 565 C C . GLU A 1 73 ? -12.368 14.289 18.512 1.00 37.19 73 GLU A C 1
ATOM 567 O O . GLU A 1 73 ? -11.896 15.385 18.812 1.00 37.19 73 GLU A O 1
ATOM 572 N N . ARG A 1 74 ? -12.400 13.898 17.233 1.00 31.66 74 ARG A N 1
ATOM 573 C CA . ARG A 1 74 ? -12.506 14.904 16.166 1.00 31.66 74 ARG A CA 1
ATOM 574 C C . ARG A 1 74 ? -13.987 15.191 15.934 1.00 31.66 74 ARG A C 1
ATOM 576 O O . ARG A 1 74 ? -14.700 14.348 15.394 1.00 31.66 74 ARG A O 1
ATOM 583 N N . GLU A 1 75 ? -14.451 16.387 16.306 1.00 32.00 75 GLU A N 1
ATOM 584 C CA . GLU A 1 75 ? -15.634 16.962 15.654 1.00 32.00 75 GLU A CA 1
ATOM 585 C C . GLU A 1 75 ? -15.479 16.802 14.132 1.0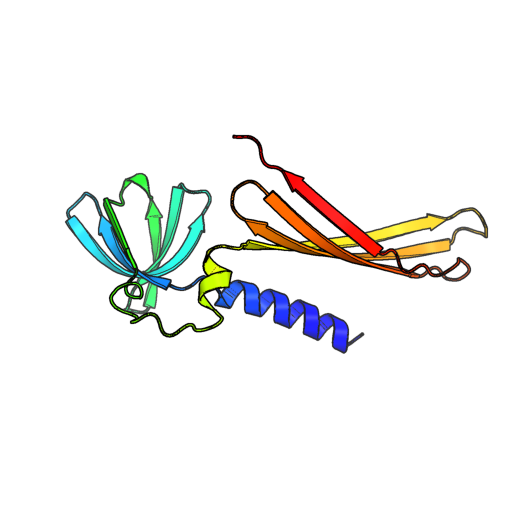0 32.00 75 GLU A C 1
ATOM 587 O O . GLU A 1 75 ? -14.346 16.889 13.639 1.00 32.00 75 GLU A O 1
ATOM 592 N N . PRO A 1 76 ? -16.568 16.565 13.372 1.00 31.77 76 PRO A N 1
ATOM 593 C CA . PRO A 1 76 ? -16.507 16.260 11.950 1.00 31.77 76 PRO A CA 1
ATOM 594 C C . PRO A 1 76 ? -16.162 17.526 11.155 1.00 31.77 76 PRO A C 1
ATOM 596 O O . PRO A 1 76 ? -16.950 18.042 10.368 1.00 31.77 76 PRO A O 1
ATOM 599 N N . SER A 1 77 ? -14.956 18.054 11.344 1.00 33.75 77 SER A N 1
ATOM 600 C CA . SER A 1 77 ? -14.327 18.916 10.369 1.00 33.75 77 SER A CA 1
ATOM 601 C C . SER A 1 77 ? -13.880 17.989 9.249 1.00 33.75 77 SER A C 1
ATOM 603 O O . SER A 1 77 ? -13.000 17.146 9.416 1.00 33.75 77 SER A O 1
ATOM 605 N N . ALA A 1 78 ? -14.585 18.085 8.125 1.00 39.09 78 ALA A N 1
ATOM 606 C CA . ALA A 1 78 ? -14.311 17.370 6.893 1.00 39.09 78 ALA A CA 1
ATOM 607 C C . ALA A 1 78 ? -12.888 17.683 6.401 1.00 39.09 78 ALA A C 1
ATOM 609 O O . ALA A 1 78 ? -12.676 18.506 5.511 1.00 39.09 78 ALA A O 1
ATOM 610 N N . SER A 1 79 ? -11.889 17.033 6.989 1.00 36.19 79 SER A N 1
ATOM 611 C CA . SER A 1 79 ? -10.550 16.994 6.442 1.00 36.19 79 SER A CA 1
ATOM 612 C C . SER A 1 79 ? -10.556 15.905 5.375 1.00 36.19 79 SER A C 1
ATOM 614 O O . SER A 1 79 ? -10.961 14.768 5.610 1.00 36.19 79 SER A O 1
ATOM 616 N N . LYS A 1 80 ? -10.139 16.258 4.158 1.00 39.50 80 LYS A N 1
ATOM 617 C CA . LYS A 1 80 ? -10.065 15.369 2.982 1.00 39.50 80 LYS A CA 1
ATOM 618 C C . LYS A 1 80 ? -9.242 14.080 3.198 1.00 39.50 80 LYS A C 1
ATOM 620 O O . LYS A 1 80 ? -9.142 13.284 2.271 1.00 39.50 80 LYS A O 1
ATOM 625 N N . LEU A 1 81 ? -8.650 13.886 4.376 1.00 41.31 81 LEU A N 1
ATOM 626 C CA . LEU A 1 81 ? -7.746 12.794 4.722 1.00 41.31 81 LEU A CA 1
ATOM 627 C C . LEU A 1 81 ? -8.452 11.580 5.355 1.00 41.31 81 LEU A C 1
ATOM 629 O O . LEU A 1 81 ? -7.950 10.477 5.183 1.00 41.31 81 LEU A O 1
ATOM 633 N N . ASP A 1 82 ? -9.638 11.718 5.965 1.00 40.16 82 ASP A N 1
ATOM 634 C CA . ASP A 1 82 ? -10.355 10.564 6.562 1.00 40.16 82 ASP A CA 1
ATOM 635 C C . ASP A 1 82 ? -10.928 9.585 5.522 1.00 40.16 82 ASP A C 1
ATOM 637 O O . ASP A 1 82 ? -11.155 8.412 5.816 1.00 40.16 82 ASP A O 1
ATOM 641 N N . TYR A 1 83 ? -11.103 10.018 4.268 1.00 40.31 83 TYR A N 1
ATOM 642 C CA . TYR A 1 83 ? -11.478 9.108 3.181 1.00 40.31 83 TYR A CA 1
ATOM 643 C C . TYR A 1 83 ? -10.372 8.092 2.873 1.00 40.31 83 TYR A C 1
ATOM 645 O O . TYR A 1 83 ? -10.675 6.990 2.429 1.00 40.31 83 TYR A O 1
ATOM 653 N N . LEU A 1 84 ? -9.099 8.412 3.125 1.00 46.16 84 LEU A N 1
ATOM 654 C CA . LEU A 1 84 ? -7.987 7.506 2.824 1.00 46.16 84 LEU A CA 1
ATOM 655 C C . LEU A 1 84 ? -7.908 6.319 3.793 1.00 46.16 84 LEU A C 1
ATOM 657 O O . LEU A 1 84 ? -7.430 5.267 3.393 1.00 46.16 84 LEU A O 1
ATOM 661 N N . ASN A 1 85 ? -8.462 6.416 5.005 1.00 47.12 85 ASN A N 1
ATOM 662 C CA . ASN A 1 85 ? -8.468 5.291 5.951 1.00 47.12 85 ASN A CA 1
ATOM 663 C C . ASN A 1 85 ? -9.432 4.159 5.555 1.00 47.12 85 ASN A C 1
ATOM 665 O O . ASN A 1 85 ? -9.304 3.036 6.038 1.00 47.12 85 ASN A O 1
ATOM 669 N N . VAL A 1 86 ? -10.383 4.416 4.650 1.00 58.12 86 VAL A N 1
ATOM 670 C CA . VAL A 1 86 ? -11.319 3.392 4.148 1.00 58.12 86 VAL A CA 1
ATOM 671 C C . VAL A 1 86 ? -10.865 2.792 2.813 1.00 58.12 86 VAL A C 1
ATOM 673 O O . VAL A 1 86 ? -11.351 1.734 2.406 1.00 58.12 86 VAL A O 1
ATOM 676 N N . PHE A 1 87 ? -9.926 3.450 2.131 1.00 58.28 87 PHE A N 1
ATOM 677 C CA . PHE A 1 87 ? -9.428 3.037 0.828 1.00 58.28 87 PHE A CA 1
ATOM 678 C C . PHE A 1 87 ? -7.941 2.667 0.894 1.00 58.28 87 PHE A C 1
ATOM 680 O O . PHE A 1 87 ? -7.092 3.503 1.178 1.00 58.28 87 PHE A O 1
ATOM 687 N N . ARG A 1 88 ? -7.590 1.422 0.561 1.00 61.22 88 ARG A N 1
ATOM 688 C CA . ARG A 1 88 ? -6.185 0.991 0.477 1.00 61.22 88 ARG A CA 1
ATOM 689 C C . ARG A 1 88 ? -5.595 1.394 -0.870 1.00 61.22 88 ARG A C 1
ATOM 691 O O . ARG A 1 88 ? -6.150 1.038 -1.911 1.00 61.22 88 ARG A O 1
ATOM 698 N N . VAL A 1 89 ? -4.460 2.089 -0.849 1.00 73.62 89 VAL A N 1
ATOM 699 C CA . VAL A 1 89 ? -3.677 2.391 -2.055 1.00 73.62 89 VAL A CA 1
ATOM 700 C C . VAL A 1 89 ? -2.627 1.299 -2.253 1.00 73.62 89 VAL A C 1
ATOM 702 O O . VAL A 1 89 ? -1.840 1.023 -1.354 1.00 73.62 89 VAL A O 1
ATOM 705 N N . GLY A 1 90 ? -2.629 0.664 -3.423 1.00 72.81 90 GLY A N 1
ATOM 706 C CA . GLY A 1 90 ? -1.671 -0.364 -3.819 1.00 72.81 90 GLY A CA 1
ATOM 707 C C . GLY A 1 90 ? -0.887 0.043 -5.060 1.00 72.81 90 GLY A C 1
ATOM 708 O O . GLY A 1 90 ? -1.365 0.826 -5.881 1.00 72.81 90 GLY A O 1
ATOM 709 N N . PHE A 1 91 ? 0.308 -0.521 -5.216 1.00 75.44 91 PHE A N 1
ATOM 710 C CA . PHE A 1 91 ? 1.156 -0.297 -6.382 1.00 75.44 91 PHE A CA 1
ATOM 711 C C . PHE A 1 91 ? 1.618 -1.633 -6.951 1.00 75.44 91 PHE A C 1
ATOM 713 O O . PHE A 1 91 ? 2.170 -2.457 -6.223 1.00 75.44 91 PHE A O 1
ATOM 720 N N . LEU A 1 92 ? 1.438 -1.827 -8.255 1.00 75.19 92 LEU A N 1
ATOM 721 C CA . LEU A 1 92 ? 2.031 -2.937 -8.992 1.00 75.19 92 LEU A CA 1
ATOM 722 C C . LEU A 1 92 ? 3.079 -2.374 -9.946 1.00 75.19 92 LEU A C 1
ATOM 724 O O . LEU A 1 92 ? 2.769 -1.554 -10.809 1.00 75.19 92 LEU A O 1
ATOM 728 N N . THR A 1 93 ? 4.320 -2.828 -9.786 1.00 77.69 93 THR A N 1
ATOM 729 C CA . THR A 1 93 ? 5.424 -2.472 -10.679 1.00 77.69 93 THR A CA 1
ATOM 730 C C . THR A 1 93 ? 5.912 -3.725 -11.388 1.00 77.69 93 THR A C 1
ATOM 732 O O . THR A 1 93 ? 6.187 -4.736 -10.744 1.00 77.69 93 THR A O 1
ATOM 735 N N . THR A 1 94 ? 6.063 -3.660 -12.708 1.00 78.88 94 THR A N 1
ATOM 736 C CA . THR A 1 94 ? 6.712 -4.716 -13.493 1.00 78.88 94 THR A CA 1
ATOM 737 C C . THR A 1 94 ? 7.905 -4.127 -14.219 1.00 78.88 94 THR A C 1
ATOM 739 O O . THR A 1 94 ? 7.764 -3.163 -14.968 1.00 78.88 94 THR A O 1
ATOM 742 N N . ILE A 1 95 ? 9.076 -4.720 -14.007 1.00 83.81 95 ILE A N 1
ATOM 743 C CA . ILE A 1 95 ? 10.312 -4.383 -14.711 1.00 83.81 95 ILE A CA 1
ATOM 744 C C . ILE A 1 95 ? 10.777 -5.653 -15.399 1.00 83.81 95 ILE A C 1
ATOM 746 O O . ILE A 1 95 ? 10.852 -6.705 -14.765 1.00 83.81 95 ILE A O 1
ATOM 750 N N . GLY A 1 96 ? 11.085 -5.571 -16.683 1.00 80.25 96 GLY A N 1
ATOM 751 C CA . GLY A 1 96 ? 11.559 -6.734 -17.408 1.00 80.25 96 GLY A CA 1
ATOM 752 C C . GLY A 1 96 ? 12.170 -6.377 -18.742 1.00 80.25 96 GLY A C 1
ATOM 753 O O . GLY A 1 96 ? 12.210 -5.218 -19.151 1.00 80.25 96 GLY A O 1
ATOM 754 N N . GLY A 1 97 ? 12.625 -7.412 -19.429 1.00 80.25 97 GLY A N 1
ATOM 755 C CA . GLY A 1 97 ? 12.974 -7.301 -20.826 1.00 80.25 97 GLY A CA 1
ATOM 756 C C . GLY A 1 97 ? 12.748 -8.610 -21.554 1.00 80.25 97 GLY A C 1
ATOM 757 O O . GLY A 1 97 ? 12.783 -9.683 -20.952 1.00 80.25 97 GLY A O 1
ATOM 758 N N . TYR A 1 98 ? 12.480 -8.509 -22.847 1.00 75.81 98 TYR A N 1
ATOM 759 C CA . TYR A 1 98 ? 12.359 -9.658 -23.732 1.00 75.81 98 TYR A CA 1
ATOM 760 C C . TYR A 1 98 ? 13.148 -9.402 -25.012 1.00 75.81 98 TYR A C 1
ATOM 762 O O . TYR A 1 98 ? 13.387 -8.256 -25.394 1.00 75.81 98 TYR A O 1
ATOM 770 N N . ARG A 1 99 ? 13.578 -10.484 -25.663 1.00 75.62 99 ARG A N 1
ATOM 771 C CA . ARG A 1 99 ? 14.225 -10.411 -26.972 1.00 75.62 99 ARG A CA 1
ATOM 772 C C . ARG A 1 99 ? 13.162 -10.489 -28.059 1.00 75.62 99 ARG A C 1
ATOM 774 O O . ARG A 1 99 ? 12.407 -11.460 -28.095 1.00 75.62 99 ARG A O 1
ATOM 781 N N . ASP A 1 100 ? 13.093 -9.478 -28.922 1.00 68.12 100 ASP A N 1
ATOM 782 C CA . ASP A 1 100 ? 12.280 -9.539 -30.139 1.00 68.12 100 ASP A CA 1
ATOM 783 C C . ASP A 1 100 ? 13.174 -9.920 -31.323 1.00 68.12 100 ASP A C 1
ATOM 785 O O . ASP A 1 100 ? 14.140 -9.226 -31.630 1.00 68.12 100 ASP A O 1
ATOM 789 N N . ASN A 1 101 ? 12.846 -11.028 -31.989 1.00 69.81 101 ASN A N 1
ATOM 790 C CA . ASN A 1 101 ? 13.610 -11.552 -33.122 1.00 69.81 101 ASN A CA 1
ATOM 791 C C . ASN A 1 101 ? 13.143 -10.990 -34.475 1.00 69.81 101 ASN A C 1
ATOM 793 O O . ASN A 1 101 ? 13.689 -11.369 -35.510 1.00 69.81 101 ASN A O 1
ATOM 797 N N . ARG A 1 102 ? 12.137 -10.102 -34.505 1.00 66.69 102 ARG A N 1
ATOM 798 C CA . ARG A 1 102 ? 11.588 -9.549 -35.756 1.00 66.69 102 ARG A CA 1
ATOM 799 C C . ARG A 1 102 ? 12.574 -8.678 -36.547 1.00 66.69 102 ARG A C 1
ATOM 801 O O . ARG A 1 102 ? 12.407 -8.566 -37.757 1.00 66.69 102 ARG A O 1
ATOM 808 N N . TRP A 1 103 ? 13.593 -8.098 -35.902 1.00 59.09 103 TRP A N 1
ATOM 809 C CA . TRP A 1 103 ? 14.506 -7.113 -36.514 1.00 59.09 103 TRP A CA 1
ATOM 810 C C . TRP A 1 103 ? 15.978 -7.286 -36.084 1.00 59.09 103 TRP A C 1
ATOM 812 O O . TRP A 1 103 ? 16.693 -6.305 -35.883 1.00 59.09 103 TRP A O 1
ATOM 822 N N . GLY A 1 104 ? 16.427 -8.534 -35.913 1.00 59.06 104 GLY A N 1
ATOM 823 C CA . GLY A 1 104 ? 17.675 -8.853 -35.201 1.00 59.06 104 GLY A CA 1
ATOM 824 C C . GLY A 1 104 ? 17.427 -8.924 -33.694 1.00 59.06 104 GLY A C 1
ATOM 825 O O . GLY A 1 104 ? 16.443 -8.362 -33.230 1.00 59.06 104 GLY A O 1
ATOM 826 N N . GLU A 1 105 ? 18.250 -9.672 -32.953 1.00 60.97 105 GLU A N 1
ATOM 827 C CA . GLU A 1 105 ? 18.079 -9.919 -31.509 1.00 60.97 105 GLU A CA 1
ATOM 828 C C . GLU A 1 105 ? 18.074 -8.609 -30.701 1.00 60.97 105 GLU A C 1
ATOM 830 O O . GLU A 1 105 ? 19.100 -8.177 -30.180 1.00 60.97 105 GLU A O 1
ATOM 835 N N . ASN A 1 106 ? 16.916 -7.958 -30.601 1.00 67.81 106 ASN A N 1
ATOM 836 C CA . ASN A 1 106 ? 16.790 -6.671 -29.941 1.00 67.81 106 ASN A CA 1
ATOM 837 C C . ASN A 1 106 ? 16.305 -6.879 -28.517 1.00 67.81 106 ASN A C 1
ATOM 839 O O . ASN A 1 106 ? 15.279 -7.518 -28.278 1.00 67.81 106 ASN A O 1
ATOM 843 N N . GLU A 1 107 ? 17.037 -6.302 -27.573 1.00 74.06 107 GLU A N 1
ATOM 844 C CA . GLU A 1 107 ? 16.621 -6.244 -26.182 1.00 74.06 107 GLU A CA 1
ATOM 845 C C . GLU A 1 107 ? 15.573 -5.140 -26.034 1.00 74.06 107 GLU A C 1
ATOM 847 O O . GLU A 1 107 ? 15.841 -3.959 -26.270 1.00 74.06 107 GLU A O 1
ATOM 852 N N . VAL A 1 108 ? 14.354 -5.541 -25.680 1.00 78.69 108 VAL A N 1
ATOM 853 C CA . VAL A 1 108 ? 13.265 -4.626 -25.349 1.00 78.69 108 VAL A CA 1
ATOM 854 C C . VAL A 1 108 ? 13.212 -4.507 -23.840 1.00 78.69 108 VAL A C 1
ATOM 856 O O . VAL A 1 108 ? 13.040 -5.507 -23.148 1.00 78.69 108 VAL A O 1
ATOM 859 N N . PHE A 1 109 ? 13.340 -3.288 -23.331 1.00 83.25 109 PHE A N 1
ATOM 860 C CA . PHE A 1 109 ? 13.115 -2.969 -21.930 1.00 83.25 109 PHE A CA 1
ATOM 861 C C . PHE A 1 109 ? 11.653 -2.590 -21.707 1.00 83.25 109 PHE A C 1
ATOM 863 O O . PHE A 1 109 ? 11.075 -1.841 -22.494 1.00 83.25 109 PHE A O 1
ATOM 870 N N . LEU A 1 110 ? 11.076 -3.072 -20.611 1.00 85.81 110 LEU A N 1
ATOM 871 C CA . LEU A 1 110 ? 9.699 -2.845 -20.196 1.00 85.81 110 LEU A CA 1
ATOM 872 C C . LEU A 1 110 ? 9.682 -2.303 -18.767 1.00 85.81 110 LEU A C 1
ATOM 874 O O . LEU A 1 110 ? 10.273 -2.886 -17.855 1.00 85.81 110 LEU A O 1
ATOM 878 N N . PHE A 1 111 ? 8.914 -1.237 -18.574 1.00 85.12 111 PHE A N 1
ATOM 879 C CA . PHE A 1 111 ? 8.507 -0.763 -17.261 1.00 85.12 111 PHE A CA 1
ATOM 880 C C . PHE A 1 111 ? 7.000 -0.530 -17.253 1.00 85.12 111 PHE A C 1
ATOM 882 O O . PHE A 1 111 ? 6.496 0.220 -18.083 1.00 85.12 111 PHE A O 1
ATOM 889 N N . ASN A 1 112 ? 6.289 -1.121 -16.297 1.00 86.62 112 ASN A N 1
ATOM 890 C CA . ASN A 1 112 ? 4.872 -0.868 -16.061 1.00 86.62 112 ASN A CA 1
ATOM 891 C C . ASN A 1 112 ? 4.645 -0.454 -14.616 1.00 86.62 112 ASN A C 1
ATOM 893 O O . ASN A 1 112 ? 5.268 -1.002 -13.705 1.00 86.62 112 ASN A O 1
ATOM 897 N N . TYR A 1 113 ? 3.703 0.461 -14.423 1.00 85.19 113 TYR A N 1
ATOM 898 C CA . TYR A 1 113 ? 3.275 0.912 -13.113 1.00 85.19 113 TYR A CA 1
ATOM 899 C C . TYR A 1 113 ? 1.758 1.070 -13.079 1.00 85.19 113 TYR A C 1
ATOM 901 O O . TYR A 1 113 ? 1.184 1.766 -13.918 1.00 85.19 113 TYR A O 1
ATOM 909 N N . ILE A 1 114 ? 1.114 0.435 -12.102 1.00 88.38 114 ILE A N 1
ATOM 910 C CA . ILE A 1 114 ? -0.325 0.534 -11.850 1.00 88.38 114 ILE A CA 1
ATOM 911 C C . ILE A 1 114 ? -0.524 0.975 -10.405 1.00 88.38 114 ILE A C 1
ATOM 913 O O . ILE A 1 114 ? 0.001 0.355 -9.480 1.00 88.38 114 ILE A O 1
ATOM 917 N N . MET A 1 115 ? -1.301 2.037 -10.216 1.00 84.12 115 MET A N 1
ATOM 918 C CA . MET A 1 115 ? -1.789 2.472 -8.914 1.00 84.12 115 MET A CA 1
ATOM 919 C C . MET A 1 115 ? -3.222 1.981 -8.744 1.00 84.12 115 MET A C 1
ATOM 921 O O . MET A 1 115 ? -4.065 2.215 -9.607 1.00 84.12 115 MET A O 1
ATOM 925 N N . THR A 1 116 ? -3.497 1.323 -7.624 1.00 84.88 116 THR A N 1
ATOM 926 C CA . THR A 1 116 ? -4.788 0.704 -7.319 1.00 84.88 116 THR A CA 1
ATOM 927 C C . THR A 1 116 ? -5.400 1.337 -6.084 1.00 84.88 116 THR A C 1
ATOM 929 O O . THR A 1 116 ? -4.717 1.543 -5.087 1.00 84.88 116 THR A O 1
ATOM 932 N N . LEU A 1 117 ? -6.696 1.611 -6.138 1.00 83.00 117 LEU A N 1
ATOM 933 C CA . LEU A 1 117 ? -7.517 2.053 -5.025 1.00 83.00 117 LEU A CA 1
ATOM 934 C C . LEU A 1 117 ? -8.499 0.934 -4.667 1.00 83.00 117 LEU A C 1
ATOM 936 O O . LEU A 1 117 ? -9.311 0.531 -5.498 1.00 83.00 117 LEU A O 1
ATOM 940 N N . SER A 1 118 ? -8.432 0.427 -3.439 1.00 83.75 118 SER A N 1
ATOM 941 C CA . SER A 1 118 ? -9.245 -0.707 -2.978 1.00 83.75 118 SER A CA 1
ATOM 942 C C . SER A 1 118 ? -10.168 -0.304 -1.838 1.00 83.75 118 SER A C 1
ATOM 944 O O . SER A 1 118 ? -9.739 0.389 -0.925 1.00 83.75 118 SER A O 1
ATOM 946 N N . TYR A 1 119 ? -11.407 -0.785 -1.847 1.00 79.56 119 TYR A N 1
ATOM 947 C CA . TYR A 1 119 ? -12.377 -0.635 -0.765 1.00 79.56 119 TYR A CA 1
ATOM 948 C C . TYR A 1 119 ? -13.133 -1.942 -0.566 1.00 79.56 119 TYR A C 1
ATOM 950 O O . TYR A 1 119 ? -13.800 -2.429 -1.477 1.00 79.56 119 TYR A O 1
ATOM 958 N N . LYS A 1 120 ? -13.074 -2.484 0.654 1.00 80.31 120 LYS A N 1
ATOM 959 C CA . LYS A 1 120 ? -13.745 -3.732 1.055 1.00 80.31 120 LYS A CA 1
ATOM 960 C C . LYS A 1 120 ? -13.557 -4.855 0.023 1.00 80.31 120 LYS A C 1
ATOM 962 O O . LYS A 1 120 ? -12.493 -5.455 -0.030 1.00 80.31 120 LYS A O 1
ATOM 967 N N . THR A 1 121 ? -14.584 -5.130 -0.780 1.00 84.88 121 THR A N 1
ATOM 968 C CA . THR A 1 121 ? -14.647 -6.231 -1.746 1.00 84.88 121 THR A CA 1
ATOM 969 C C . THR A 1 121 ? -14.305 -5.821 -3.177 1.00 84.88 121 THR A C 1
ATOM 971 O O . THR A 1 121 ? -14.385 -6.662 -4.063 1.00 84.88 121 THR A O 1
ATOM 974 N N . TYR A 1 122 ? -13.922 -4.569 -3.441 1.00 86.06 122 TYR A N 1
ATOM 975 C CA . TYR A 1 122 ? -13.581 -4.108 -4.788 1.00 86.06 122 TYR A CA 1
ATOM 976 C C . TYR A 1 122 ? -12.280 -3.308 -4.836 1.00 86.06 122 TYR A C 1
ATOM 978 O O . TYR A 1 122 ? -11.923 -2.608 -3.889 1.00 86.06 122 TYR A O 1
ATOM 986 N N . SER A 1 123 ? -11.583 -3.366 -5.967 1.00 87.31 123 SER A N 1
ATOM 987 C CA . SER A 1 123 ? -10.474 -2.468 -6.275 1.00 87.31 123 SER A CA 1
ATOM 988 C C . SER A 1 123 ? -10.506 -2.003 -7.724 1.00 87.31 123 SER A C 1
ATOM 990 O O . SER A 1 123 ? -10.995 -2.702 -8.609 1.00 87.31 123 SER A O 1
ATOM 992 N N . ILE A 1 124 ? -10.018 -0.784 -7.946 1.00 90.75 124 ILE A N 1
ATOM 993 C CA . ILE A 1 124 ? -9.895 -0.157 -9.260 1.00 90.75 124 ILE A CA 1
ATOM 994 C C . ILE A 1 124 ? -8.471 0.364 -9.390 1.00 90.75 124 ILE A C 1
ATOM 996 O O . ILE A 1 124 ? -8.005 1.104 -8.525 1.00 90.75 124 ILE A O 1
ATOM 1000 N N . GLY A 1 125 ? -7.791 0.010 -10.470 1.00 89.31 125 GLY A N 1
ATOM 1001 C CA . GLY A 1 125 ? -6.443 0.453 -10.770 1.00 89.31 125 GLY A CA 1
ATOM 1002 C C . GLY A 1 125 ? -6.340 1.161 -12.109 1.00 89.31 125 GLY A C 1
ATOM 1003 O O . GLY A 1 125 ? -7.018 0.828 -13.080 1.00 89.31 125 GLY A O 1
ATOM 1004 N N . LEU A 1 126 ? -5.464 2.159 -12.147 1.00 92.00 126 LEU A N 1
ATOM 1005 C CA . LEU A 1 126 ? -5.045 2.845 -13.358 1.00 92.00 126 LEU A CA 1
ATOM 1006 C C . LEU A 1 126 ? -3.528 2.821 -13.430 1.00 92.00 126 LEU A C 1
ATOM 1008 O O . LEU A 1 126 ? -2.834 3.065 -12.440 1.00 92.00 126 LEU A O 1
ATOM 1012 N N . GLY A 1 127 ? -3.008 2.549 -14.617 1.00 89.50 127 GLY A N 1
ATOM 1013 C CA . GLY A 1 127 ? -1.576 2.494 -14.820 1.00 89.50 127 GLY A CA 1
ATOM 1014 C C . GLY A 1 127 ? -1.150 2.842 -16.223 1.00 89.50 127 GLY A C 1
ATOM 1015 O O . GLY A 1 127 ? -1.944 2.882 -17.161 1.00 89.50 127 GLY A O 1
ATOM 1016 N N . ALA A 1 128 ? 0.144 3.069 -16.351 1.00 92.19 128 ALA A N 1
ATOM 1017 C CA . ALA A 1 128 ? 0.803 3.226 -17.625 1.00 92.19 128 ALA A CA 1
ATOM 1018 C C . ALA A 1 128 ? 2.179 2.573 -17.555 1.00 92.19 128 ALA A C 1
ATOM 1020 O O . ALA A 1 128 ? 2.769 2.399 -16.485 1.00 92.19 128 ALA A O 1
ATOM 1021 N N . GLY A 1 129 ? 2.697 2.211 -18.714 1.00 89.19 129 GLY A N 1
ATOM 1022 C CA . GLY A 1 129 ? 4.054 1.725 -18.846 1.00 89.19 129 GLY A CA 1
ATOM 1023 C C . GLY A 1 129 ? 4.731 2.321 -20.055 1.00 89.19 129 GLY A C 1
ATOM 1024 O O . GLY A 1 129 ? 4.151 3.122 -20.781 1.00 89.19 129 GLY A O 1
ATOM 1025 N N . PHE A 1 130 ? 5.960 1.897 -20.285 1.00 87.31 130 PHE A N 1
ATOM 1026 C CA . PHE A 1 130 ? 6.654 2.135 -21.531 1.00 87.31 130 PHE A CA 1
ATOM 1027 C C . PHE A 1 130 ? 7.489 0.917 -21.902 1.00 87.31 130 PHE A C 1
ATOM 1029 O O . PHE A 1 130 ? 8.005 0.195 -21.044 1.00 87.31 130 PHE A O 1
ATOM 1036 N N . THR A 1 131 ? 7.645 0.720 -23.204 1.00 85.69 131 THR A N 1
ATOM 1037 C CA . THR A 1 131 ? 8.653 -0.174 -23.772 1.00 85.69 131 THR A CA 1
ATOM 1038 C C . THR A 1 131 ? 9.613 0.627 -24.623 1.00 85.69 131 THR A C 1
ATOM 1040 O O . THR A 1 131 ? 9.194 1.483 -25.399 1.00 85.69 131 THR A O 1
ATOM 1043 N N . ILE A 1 132 ? 10.903 0.355 -24.459 1.00 81.44 132 ILE A N 1
ATOM 1044 C CA . ILE A 1 132 ? 11.973 0.933 -25.270 1.00 81.44 132 ILE A CA 1
ATOM 1045 C C . ILE A 1 132 ? 12.783 -0.239 -25.810 1.00 81.44 132 ILE A C 1
ATOM 1047 O O . ILE A 1 132 ? 13.331 -1.017 -25.032 1.00 81.44 132 ILE A O 1
ATOM 1051 N N . GLY A 1 133 ? 12.874 -0.363 -27.130 1.00 72.69 133 GLY A N 1
ATOM 1052 C CA . GLY A 1 133 ? 13.807 -1.278 -27.782 1.00 72.69 133 GLY A CA 1
ATOM 1053 C C . GLY A 1 133 ? 14.552 -0.548 -28.890 1.00 72.69 133 GLY A C 1
ATOM 1054 O O . GLY A 1 133 ? 14.010 0.369 -29.502 1.00 72.69 133 GLY A O 1
ATOM 1055 N N . GLY A 1 134 ? 15.818 -0.911 -29.108 1.00 63.34 134 GLY A N 1
ATOM 1056 C CA . GLY A 1 134 ? 16.757 -0.115 -29.914 1.00 63.34 134 GLY A CA 1
ATOM 1057 C C . GLY A 1 134 ? 16.295 0.199 -31.345 1.00 63.34 134 GLY A C 1
ATOM 1058 O O . GLY A 1 134 ? 16.549 1.298 -31.828 1.00 63.34 134 GLY A O 1
ATOM 1059 N N . TYR A 1 135 ? 15.584 -0.732 -31.991 1.00 60.00 135 TYR A N 1
ATOM 1060 C CA . TYR A 1 135 ? 15.015 -0.581 -33.342 1.00 60.00 135 TYR A CA 1
ATOM 1061 C C . TYR A 1 135 ? 13.522 -0.950 -33.420 1.00 60.00 135 TYR A C 1
ATOM 1063 O O . TYR A 1 135 ? 12.967 -1.056 -34.510 1.00 60.00 135 TYR A O 1
ATOM 1071 N N . THR A 1 136 ? 12.870 -1.187 -32.280 1.00 61.25 136 THR A N 1
ATOM 1072 C CA . THR A 1 136 ? 11.448 -1.553 -32.209 1.00 61.25 136 THR A CA 1
ATOM 1073 C C . THR A 1 136 ? 10.607 -0.341 -31.827 1.00 61.25 136 THR A C 1
ATOM 1075 O O . THR A 1 136 ? 11.085 0.536 -31.103 1.00 61.25 136 THR A O 1
ATOM 1078 N N . ASP A 1 137 ? 9.341 -0.315 -32.245 1.00 70.19 137 ASP A N 1
ATOM 1079 C CA . ASP A 1 137 ? 8.407 0.741 -31.853 1.00 70.19 137 ASP A CA 1
ATOM 1080 C C . ASP A 1 137 ? 8.343 0.858 -30.326 1.00 70.19 137 ASP A C 1
ATOM 1082 O O . ASP A 1 137 ? 8.079 -0.112 -29.612 1.00 70.19 137 ASP A O 1
ATOM 1086 N N . SER A 1 138 ? 8.613 2.060 -29.817 1.00 80.88 138 SER A N 1
ATOM 1087 C CA . SER A 1 138 ? 8.407 2.355 -28.404 1.00 80.88 138 SER A CA 1
ATOM 1088 C C . SER A 1 138 ? 6.911 2.470 -28.158 1.00 80.88 138 SER A C 1
ATOM 1090 O O . SER A 1 138 ? 6.230 3.233 -28.845 1.00 80.88 138 SER A O 1
ATOM 1092 N N . THR A 1 139 ? 6.386 1.724 -27.189 1.00 82.94 139 THR A N 1
ATOM 1093 C CA . THR A 1 139 ? 4.949 1.747 -26.886 1.00 82.94 139 THR A CA 1
ATOM 1094 C C . THR A 1 139 ? 4.692 2.284 -25.487 1.00 82.94 139 THR A C 1
ATOM 1096 O O . THR A 1 139 ? 5.502 2.087 -24.579 1.00 82.94 139 THR A O 1
ATOM 1099 N N . LEU A 1 140 ? 3.558 2.967 -25.323 1.00 87.50 140 LEU A N 1
ATOM 1100 C CA . LEU A 1 140 ? 3.058 3.476 -24.048 1.00 87.50 140 LEU A CA 1
ATOM 1101 C C . LEU A 1 140 ? 1.756 2.732 -23.698 1.00 87.50 140 LEU A C 1
ATOM 1103 O O . LEU A 1 140 ? 0.673 3.222 -24.027 1.00 87.50 140 LEU A O 1
ATOM 1107 N N . PRO A 1 141 ? 1.821 1.525 -23.109 1.00 85.38 141 PRO A N 1
ATOM 1108 C CA . PRO A 1 141 ? 0.623 0.804 -22.705 1.00 85.38 141 PRO A CA 1
ATOM 1109 C C . PRO A 1 141 ? -0.106 1.543 -21.578 1.00 85.38 141 PRO A C 1
ATOM 1111 O O . PRO A 1 141 ? 0.518 2.018 -20.628 1.00 85.38 141 PRO A O 1
ATOM 1114 N N . LEU A 1 142 ? -1.433 1.604 -21.682 1.00 91.38 142 LEU A N 1
ATOM 1115 C CA . LEU A 1 142 ? -2.328 2.096 -20.637 1.00 91.38 142 LEU A CA 1
ATOM 1116 C C . LEU A 1 142 ? -3.078 0.908 -20.036 1.00 91.38 142 LEU A C 1
ATOM 1118 O O . LEU A 1 142 ? -3.553 0.037 -20.766 1.00 91.38 142 LEU A O 1
ATOM 1122 N N . TYR A 1 143 ? -3.192 0.888 -18.713 1.00 88.38 143 TYR A N 1
ATOM 1123 C CA . TYR A 1 143 ? -3.788 -0.200 -17.951 1.00 88.38 143 TYR A CA 1
ATOM 1124 C C . TYR A 1 143 ? -4.999 0.307 -17.173 1.00 88.38 143 TYR A C 1
ATOM 1126 O O . TYR A 1 143 ? -4.933 1.335 -16.495 1.00 88.38 143 TYR A O 1
ATOM 1134 N N . PHE A 1 144 ? -6.085 -0.453 -17.255 1.00 92.38 144 PHE A N 1
ATOM 1135 C CA . PHE A 1 144 ? -7.236 -0.356 -16.372 1.00 92.38 144 PHE A CA 1
ATOM 1136 C C . PHE A 1 144 ? -7.396 -1.711 -15.696 1.00 92.38 144 PHE A C 1
ATOM 1138 O O . PHE A 1 144 ? -7.434 -2.736 -16.376 1.00 92.38 144 PHE A O 1
ATOM 1145 N N . ASP A 1 145 ? -7.457 -1.702 -14.375 1.00 85.44 145 ASP A N 1
ATOM 1146 C CA . ASP A 1 145 ? -7.476 -2.901 -13.554 1.00 85.44 145 ASP A CA 1
ATOM 1147 C C . ASP A 1 145 ? -8.699 -2.880 -12.632 1.00 85.44 145 ASP A C 1
ATOM 1149 O O . ASP A 1 145 ? -9.054 -1.837 -12.083 1.00 85.44 145 ASP A O 1
ATOM 1153 N N . PHE A 1 146 ? -9.376 -4.015 -12.486 1.00 91.69 146 PHE A N 1
ATOM 1154 C CA . PHE A 1 146 ? -10.555 -4.143 -11.634 1.00 91.69 146 PHE A CA 1
ATOM 1155 C C . PHE A 1 146 ? -10.563 -5.511 -10.970 1.00 91.69 146 PHE A C 1
ATOM 1157 O O . PHE A 1 146 ? -10.583 -6.534 -11.655 1.00 91.69 146 PHE A O 1
ATOM 1164 N N . HIS A 1 147 ? -10.629 -5.526 -9.640 1.00 86.06 147 HIS A N 1
ATOM 1165 C CA . HIS A 1 147 ? -10.771 -6.758 -8.877 1.00 86.06 147 HIS A CA 1
ATOM 1166 C C . HIS A 1 147 ? -12.023 -6.732 -8.010 1.00 86.06 147 HIS A C 1
ATOM 1168 O O . HIS A 1 147 ? -12.377 -5.711 -7.418 1.00 86.06 147 HIS A O 1
ATOM 1174 N N . TYR A 1 148 ? -12.658 -7.897 -7.901 1.00 88.81 148 TYR A N 1
ATOM 1175 C CA . TYR A 1 148 ? -13.715 -8.175 -6.940 1.00 88.81 148 TYR A CA 1
ATOM 1176 C C . TYR A 1 148 ? -13.288 -9.353 -6.060 1.00 88.81 148 TYR A C 1
ATOM 1178 O O . TYR A 1 148 ? -12.960 -10.424 -6.571 1.00 88.81 148 TYR A O 1
ATOM 1186 N N . PHE A 1 149 ? -13.269 -9.149 -4.747 1.00 80.19 149 PHE A N 1
ATOM 1187 C CA . PHE A 1 149 ? -12.870 -10.149 -3.763 1.00 80.19 149 PHE A CA 1
ATOM 1188 C C . PHE A 1 149 ? -14.113 -10.861 -3.221 1.00 80.19 149 PHE A C 1
ATOM 1190 O O . PHE A 1 149 ? -14.962 -10.235 -2.582 1.00 80.19 149 PHE A O 1
ATOM 1197 N N . PHE A 1 150 ? -14.215 -12.167 -3.478 1.00 78.19 150 PHE A N 1
ATOM 1198 C CA . PHE A 1 150 ? -15.227 -13.033 -2.867 1.00 78.19 150 PHE A CA 1
ATOM 1199 C C . PHE A 1 150 ? -14.784 -13.425 -1.448 1.00 78.19 150 PHE A C 1
ATOM 1201 O O . PHE A 1 150 ? -13.600 -13.690 -1.233 1.00 78.19 150 PHE A O 1
ATOM 1208 N N . GLN A 1 151 ? -15.730 -13.436 -0.503 1.00 59.44 151 GLN A N 1
ATOM 1209 C CA . GLN A 1 151 ? -15.552 -13.946 0.864 1.00 59.44 151 GLN A CA 1
ATOM 1210 C C . GLN A 1 151 ? -16.030 -15.391 0.972 1.00 59.44 151 GLN A C 1
ATOM 1212 O O . GLN A 1 151 ? -17.042 -15.716 0.307 1.00 59.44 151 GLN A O 1
#

Foldseek 3Di:
DVVVVVVVVVVVVVVQVPQWFWKWWAFPVRDIFTFTFRDDDPVQWTWTQGPVRDIDIDGVVRTPDIGTPPPPDDDPPPDVCVVVVQKDKDKDWDWDWDFDPPPHRKIKTKIKMKIWIDGDFKIWIWIWMWIDIPPDDIDIDIDIDMGGHDD

Secondary structure (DSSP, 8-state):
-HHHHHHHHHHHHHHHHS--EEEEEEETTS-EEEEEEEEEETTTEEEEEETTS-EEEEEGGGEEEEEETT-S-------TTGGGGTSEEEEEEEEEEEEE-BTBSEEEEEEEEEEEEEETTEEEEEEEEEEEESSSPPB--EEEEEEE---